Protein AF-A0A968E2C6-F1 (afdb_monomer)

Solvent-accessible surface area (backbone atoms only — not comparable to full-atom values): 6009 Å² total; per-residue (Å²): 136,90,80,88,81,83,74,84,88,72,92,79,95,66,90,75,76,68,71,72,79,75,62,55,68,42,80,45,78,46,81,45,74,42,59,77,92,59,63,62,70,59,50,43,52,53,53,46,48,58,51,70,72,34,86,69,42,34,74,77,66,58,64,46,66,44,83,73,47,83,51,100,76,23,39,32,32,37,39,40,36,30,27,69,52,78,84,51,72,74,74,78,108

Structure (mmCIF, N/CA/C/O backbone):
data_AF-A0A968E2C6-F1
#
_entry.id   AF-A0A968E2C6-F1
#
loop_
_atom_site.group_PDB
_atom_site.id
_atom_site.type_symbol
_atom_site.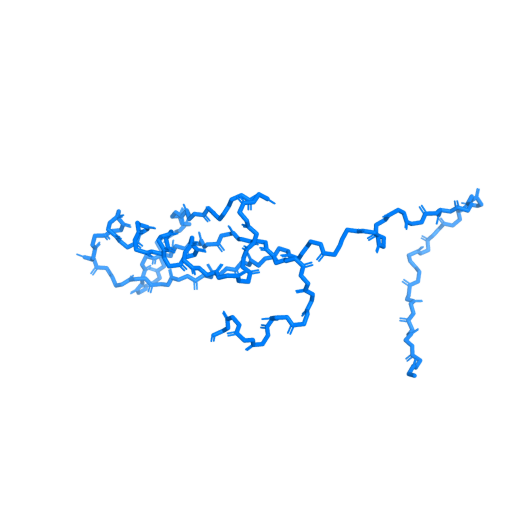label_atom_id
_atom_site.label_alt_id
_atom_site.label_comp_id
_atom_site.label_asym_id
_atom_site.label_entity_id
_atom_site.label_seq_id
_atom_site.pdbx_PDB_ins_code
_atom_site.Cartn_x
_atom_site.Cartn_y
_atom_site.Cartn_z
_atom_site.occupancy
_atom_site.B_iso_or_equiv
_atom_site.auth_seq_id
_atom_site.auth_comp_id
_atom_site.auth_asym_id
_atom_site.auth_atom_id
_atom_site.pdbx_PDB_model_num
ATOM 1 N N . LYS A 1 1 ? 34.443 -8.290 -6.138 1.00 40.25 1 LYS A N 1
ATOM 2 C CA . LYS A 1 1 ? 33.726 -8.807 -4.946 1.00 40.25 1 LYS A CA 1
ATOM 3 C C . LYS A 1 1 ? 33.409 -10.271 -5.214 1.00 40.25 1 LYS A C 1
ATOM 5 O O . LYS A 1 1 ? 32.946 -10.560 -6.306 1.00 40.25 1 LYS A O 1
ATOM 10 N N . ARG A 1 2 ? 33.804 -11.184 -4.323 1.00 29.45 2 ARG A N 1
ATOM 11 C CA . ARG A 1 2 ? 33.556 -12.628 -4.467 1.00 29.45 2 ARG A CA 1
ATOM 12 C C . ARG A 1 2 ? 32.244 -12.933 -3.758 1.00 29.45 2 ARG A C 1
ATOM 14 O O . ARG A 1 2 ? 32.132 -12.586 -2.587 1.00 29.45 2 ARG A O 1
ATOM 21 N N . GLU A 1 3 ? 31.298 -13.554 -4.445 1.00 34.38 3 GLU A N 1
ATOM 22 C CA . GLU A 1 3 ? 30.047 -14.005 -3.840 1.00 34.38 3 GLU A CA 1
ATOM 23 C C . GLU A 1 3 ? 29.965 -15.525 -3.944 1.00 34.38 3 GLU A C 1
ATOM 25 O O . GLU A 1 3 ? 30.183 -16.120 -5.000 1.00 34.38 3 GLU A O 1
ATOM 30 N N . LEU A 1 4 ? 29.763 -16.141 -2.782 1.00 29.28 4 LEU A N 1
ATOM 31 C CA . LEU A 1 4 ? 29.678 -17.576 -2.576 1.00 29.28 4 LEU A CA 1
ATOM 32 C C . LEU A 1 4 ? 28.251 -18.013 -2.926 1.00 29.28 4 LEU A C 1
ATOM 34 O O . LEU A 1 4 ? 27.315 -17.717 -2.189 1.00 29.28 4 LEU A O 1
ATOM 38 N N . ILE A 1 5 ? 28.084 -18.706 -4.049 1.00 49.59 5 ILE A N 1
ATOM 39 C CA . ILE A 1 5 ? 26.812 -19.326 -4.427 1.00 49.59 5 ILE A CA 1
ATOM 40 C C . ILE A 1 5 ? 26.799 -20.723 -3.808 1.00 49.59 5 ILE A C 1
ATOM 42 O O . ILE A 1 5 ? 27.611 -21.565 -4.184 1.00 49.59 5 ILE A O 1
ATOM 46 N N . VAL A 1 6 ? 25.901 -20.961 -2.849 1.00 46.84 6 VAL A N 1
ATOM 47 C CA . VAL A 1 6 ? 25.628 -22.305 -2.321 1.00 46.84 6 VAL A CA 1
ATOM 48 C C . VAL A 1 6 ? 24.697 -23.003 -3.316 1.00 46.84 6 VAL A C 1
ATOM 50 O O . VAL A 1 6 ? 23.540 -22.597 -3.436 1.00 46.84 6 VAL A O 1
ATOM 53 N N . PRO A 1 7 ? 25.160 -24.020 -4.063 1.00 36.34 7 PRO A N 1
ATOM 54 C CA . PRO A 1 7 ? 24.295 -24.768 -4.951 1.00 36.34 7 PRO A CA 1
ATOM 55 C C . PRO A 1 7 ? 23.490 -25.752 -4.108 1.00 36.34 7 PRO A C 1
ATOM 57 O O . PRO A 1 7 ? 24.062 -26.549 -3.359 1.00 36.34 7 PRO A O 1
ATOM 60 N N . ASN A 1 8 ? 22.165 -25.723 -4.247 1.00 39.12 8 ASN A N 1
ATOM 61 C CA . ASN A 1 8 ? 21.345 -26.838 -3.801 1.00 39.12 8 ASN A CA 1
ATOM 62 C C . ASN A 1 8 ? 21.865 -28.103 -4.492 1.00 39.12 8 ASN A C 1
ATOM 64 O O . ASN A 1 8 ? 21.920 -28.205 -5.718 1.00 39.12 8 ASN A O 1
ATOM 68 N N . LYS A 1 9 ? 22.341 -29.023 -3.657 1.00 46.69 9 LYS A N 1
ATOM 69 C CA . LYS A 1 9 ? 22.799 -30.357 -4.020 1.00 46.69 9 LYS A CA 1
ATOM 70 C C . LYS A 1 9 ? 21.645 -31.075 -4.722 1.00 46.69 9 LYS A C 1
ATOM 72 O O . LYS A 1 9 ? 20.663 -31.381 -4.064 1.00 46.69 9 LYS A O 1
ATOM 77 N N . GLU A 1 10 ? 21.771 -31.309 -6.025 1.00 40.31 10 GLU A N 1
ATOM 78 C CA . GLU A 1 10 ? 21.699 -32.639 -6.655 1.00 40.31 10 GLU A CA 1
ATOM 79 C C . GLU A 1 10 ? 21.715 -32.524 -8.193 1.00 40.31 10 GLU A C 1
ATOM 81 O O . GLU A 1 10 ? 20.791 -32.030 -8.825 1.00 40.31 10 GLU A O 1
ATOM 86 N N . PHE A 1 11 ? 22.847 -32.942 -8.771 1.00 39.81 11 PHE A N 1
ATOM 87 C CA . PHE A 1 11 ? 22.995 -33.697 -10.021 1.00 39.81 11 PHE A CA 1
ATOM 88 C C . PHE A 1 11 ? 21.915 -33.554 -11.123 1.00 39.81 11 PHE A C 1
ATOM 90 O O . PHE A 1 11 ? 20.872 -34.189 -11.058 1.00 39.81 11 PHE A O 1
ATOM 97 N N . ILE A 1 12 ? 22.250 -32.880 -12.234 1.00 40.41 12 ILE A N 1
ATOM 98 C CA . ILE A 1 12 ? 22.490 -33.482 -13.571 1.00 40.41 12 ILE A CA 1
ATOM 99 C C . ILE A 1 12 ? 22.576 -32.377 -14.643 1.00 40.41 12 ILE A C 1
ATOM 101 O O . ILE A 1 12 ? 21.770 -31.459 -14.734 1.00 40.41 12 ILE A O 1
ATOM 105 N N . THR A 1 13 ? 23.618 -32.509 -15.457 1.00 45.81 13 THR A N 1
ATOM 106 C CA . THR A 1 13 ? 23.916 -31.847 -16.731 1.00 45.81 13 THR A CA 1
ATOM 107 C C . THR A 1 13 ? 22.713 -31.348 -17.536 1.00 45.81 13 THR A C 1
ATOM 109 O O . THR A 1 13 ? 22.045 -32.112 -18.223 1.00 45.81 13 THR A O 1
ATOM 112 N N . SER A 1 14 ? 22.554 -30.034 -17.594 1.00 39.75 14 SER A N 1
ATOM 113 C CA . SER A 1 14 ? 22.230 -29.310 -18.821 1.00 39.75 14 SER A CA 1
ATOM 114 C C . SER A 1 14 ? 22.607 -27.858 -18.581 1.00 39.75 14 SER A C 1
ATOM 116 O O . SER A 1 14 ? 22.549 -27.368 -17.455 1.00 39.75 14 SER A O 1
ATOM 118 N N . ARG A 1 15 ? 23.069 -27.169 -19.616 1.00 47.47 15 ARG A N 1
ATOM 119 C CA . ARG A 1 15 ? 23.374 -25.744 -19.559 1.00 47.47 15 ARG A CA 1
ATOM 120 C C . ARG A 1 15 ? 22.048 -25.025 -19.278 1.00 47.47 15 ARG A C 1
ATOM 122 O O . ARG A 1 15 ? 21.309 -24.734 -20.210 1.00 47.47 15 ARG A O 1
ATOM 129 N N . VAL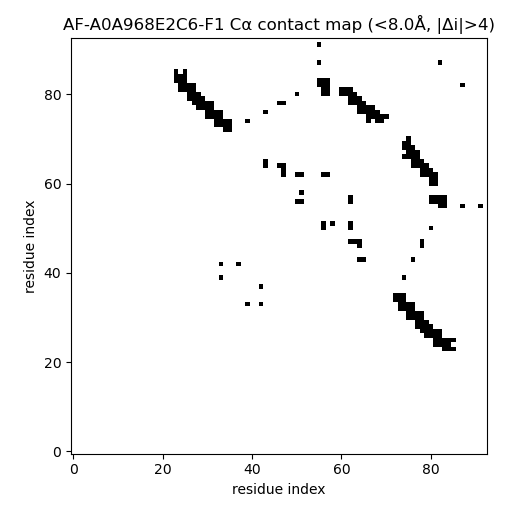 A 1 16 ? 21.716 -24.794 -18.006 1.00 47.09 16 VAL A N 1
ATOM 130 C CA . VAL A 1 16 ? 20.565 -23.969 -17.631 1.00 47.09 16 VAL A CA 1
ATOM 131 C C . VAL A 1 16 ? 20.961 -22.547 -17.981 1.00 47.09 16 VAL A C 1
ATOM 133 O O . VAL A 1 16 ? 21.615 -21.848 -17.210 1.00 47.09 16 VAL A O 1
ATOM 136 N N . LEU A 1 17 ? 20.650 -22.152 -19.212 1.00 37.44 17 LEU A N 1
ATOM 137 C CA . LEU A 1 17 ? 20.670 -20.760 -19.607 1.00 37.44 17 LEU A CA 1
ATOM 138 C C . LEU A 1 17 ? 19.614 -20.098 -18.726 1.00 37.44 17 LEU A C 1
ATOM 140 O O . LEU A 1 17 ? 18.417 -20.298 -18.913 1.00 37.44 17 LEU A O 1
ATOM 144 N N . ASN A 1 18 ? 20.072 -19.428 -17.673 1.00 34.66 18 ASN A N 1
ATOM 145 C CA . ASN A 1 18 ? 19.206 -18.735 -16.742 1.00 34.66 18 ASN A CA 1
ATOM 146 C C . ASN A 1 18 ? 18.612 -17.541 -17.506 1.00 34.66 18 ASN A C 1
ATOM 148 O O . ASN A 1 18 ? 19.215 -16.474 -17.564 1.00 34.66 18 ASN A O 1
ATOM 152 N N . TRP A 1 19 ? 17.469 -17.748 -18.168 1.00 39.88 19 TRP A N 1
ATOM 153 C CA . TRP A 1 19 ? 16.707 -16.687 -18.840 1.00 39.88 19 TRP A CA 1
ATOM 154 C C . TRP A 1 19 ? 16.280 -15.580 -17.864 1.00 39.88 19 TRP A C 1
ATOM 156 O O . TRP A 1 19 ? 16.010 -14.459 -18.280 1.00 39.88 19 TRP A O 1
ATOM 166 N N . THR A 1 20 ? 16.305 -15.851 -16.558 1.00 43.69 20 THR A N 1
ATOM 167 C CA . THR A 1 20 ? 15.905 -14.913 -15.504 1.00 43.69 20 THR A CA 1
ATOM 168 C C . THR A 1 20 ? 16.872 -13.744 -15.282 1.00 43.69 20 THR A C 1
ATOM 170 O O . THR A 1 20 ? 16.570 -12.872 -14.478 1.00 43.69 20 THR A O 1
ATOM 173 N N . LEU A 1 21 ? 18.025 -13.680 -15.965 1.00 44.47 21 LEU A N 1
ATOM 174 C CA . LEU A 1 21 ? 18.889 -12.489 -15.896 1.00 44.47 21 LEU A CA 1
ATOM 175 C C . LEU A 1 21 ? 18.352 -11.318 -16.745 1.00 44.47 21 LEU A C 1
ATOM 177 O O . LEU A 1 21 ? 18.838 -10.199 -16.615 1.00 44.47 21 LEU A O 1
ATOM 181 N N . SER A 1 22 ? 17.376 -11.563 -17.624 1.00 45.16 22 SER A N 1
ATOM 182 C CA . SER A 1 22 ? 16.867 -10.553 -18.560 1.00 45.16 22 SER A CA 1
ATOM 183 C C . SER A 1 22 ? 15.644 -9.783 -18.068 1.00 45.16 22 SER A C 1
ATOM 185 O O . SER A 1 22 ? 15.257 -8.830 -18.736 1.00 45.16 22 SER A O 1
ATOM 187 N N . ASP A 1 23 ? 15.061 -10.145 -16.925 1.00 50.56 23 ASP A N 1
ATOM 188 C CA . ASP A 1 23 ? 13.892 -9.445 -16.393 1.00 50.56 23 ASP A CA 1
ATOM 189 C C . ASP A 1 23 ? 14.269 -8.718 -15.097 1.00 50.56 23 ASP A C 1
ATOM 191 O O . ASP A 1 23 ? 14.224 -9.262 -13.994 1.00 50.56 23 ASP A O 1
ATOM 195 N N . SER A 1 24 ? 14.725 -7.470 -15.235 1.00 59.97 24 SER A N 1
ATOM 196 C CA . SER A 1 24 ? 15.076 -6.574 -14.124 1.00 59.97 24 SER A CA 1
ATOM 197 C C . SER A 1 24 ? 13.852 -6.065 -13.351 1.00 59.97 24 SER A C 1
ATOM 199 O O . SER A 1 24 ? 13.979 -5.151 -12.533 1.00 59.97 24 SER A O 1
ATOM 201 N N . MET A 1 25 ? 12.671 -6.636 -13.602 1.00 63.78 25 MET A N 1
ATOM 202 C CA . MET A 1 25 ? 11.420 -6.242 -12.981 1.00 63.78 25 MET A CA 1
ATOM 203 C C . MET A 1 25 ? 11.410 -6.625 -11.496 1.00 63.78 25 MET A C 1
ATOM 205 O O . MET A 1 25 ? 11.252 -7.785 -11.110 1.00 63.78 25 MET A O 1
ATOM 209 N N . ASN A 1 26 ? 11.588 -5.628 -10.629 1.00 76.50 26 ASN A N 1
ATOM 210 C CA . ASN A 1 26 ? 11.651 -5.838 -9.188 1.00 76.50 26 ASN A CA 1
ATOM 211 C C . ASN A 1 26 ? 10.282 -5.597 -8.553 1.00 76.50 26 ASN A C 1
ATOM 213 O O . ASN A 1 26 ? 9.757 -4.490 -8.633 1.00 76.50 26 ASN A O 1
ATOM 217 N N . ARG A 1 27 ? 9.715 -6.608 -7.890 1.00 83.94 27 ARG A N 1
ATOM 218 C CA . ARG A 1 27 ? 8.461 -6.451 -7.146 1.00 83.94 27 ARG A CA 1
ATOM 219 C C . ARG A 1 27 ? 8.716 -5.797 -5.787 1.00 83.94 27 ARG A C 1
ATOM 221 O O . ARG A 1 27 ? 9.420 -6.362 -4.947 1.00 83.94 27 ARG A O 1
ATOM 228 N N . LEU A 1 28 ? 8.080 -4.656 -5.555 1.00 85.06 28 LEU A N 1
ATOM 229 C CA . LEU A 1 28 ? 8.044 -3.954 -4.280 1.00 85.06 28 LEU A CA 1
ATOM 230 C C . LEU A 1 28 ? 6.719 -4.250 -3.560 1.00 85.06 28 LEU A C 1
ATOM 232 O O . LEU A 1 28 ? 5.643 -4.225 -4.160 1.00 85.06 28 LEU A O 1
ATOM 236 N N . LEU A 1 29 ? 6.824 -4.550 -2.266 1.00 89.81 29 LEU A N 1
ATOM 237 C CA . LEU A 1 29 ? 5.699 -4.792 -1.368 1.00 89.81 29 LEU A CA 1
ATOM 238 C C . LEU A 1 29 ? 5.799 -3.787 -0.217 1.00 89.81 29 LEU A C 1
ATOM 240 O O . LEU A 1 29 ? 6.805 -3.778 0.496 1.00 89.81 29 LEU A O 1
ATOM 244 N N . LEU A 1 30 ? 4.795 -2.928 -0.066 1.00 88.81 30 LEU A N 1
ATOM 245 C CA . LEU A 1 30 ? 4.741 -1.904 0.977 1.00 88.81 30 LEU A CA 1
ATOM 246 C C . LEU A 1 30 ? 3.540 -2.172 1.882 1.00 88.81 30 LEU A C 1
ATOM 248 O O . LEU A 1 30 ? 2.404 -2.173 1.415 1.00 88.81 30 LEU A O 1
ATOM 252 N N . SER A 1 31 ? 3.799 -2.385 3.172 1.00 92.06 31 SER A N 1
ATOM 253 C CA . SER A 1 31 ? 2.757 -2.530 4.190 1.00 92.06 31 SER A CA 1
ATOM 254 C C . SER A 1 31 ? 2.487 -1.175 4.840 1.00 92.06 31 SER A C 1
ATOM 256 O O . SER A 1 31 ? 3.413 -0.507 5.301 1.00 92.06 31 SER A O 1
ATOM 258 N N . ILE A 1 32 ? 1.225 -0.757 4.837 1.00 93.56 32 ILE A N 1
ATOM 259 C CA . ILE A 1 32 ? 0.769 0.565 5.261 1.00 93.56 32 ILE A CA 1
A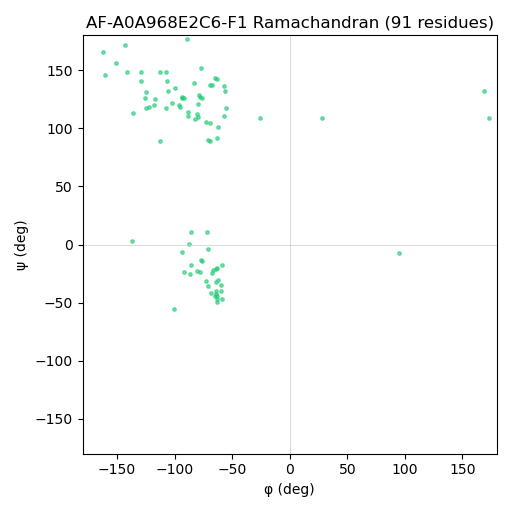TOM 260 C C . ILE A 1 32 ? -0.298 0.360 6.333 1.00 93.56 32 ILE A C 1
ATOM 262 O O . ILE A 1 32 ? -1.347 -0.223 6.071 1.00 93.56 32 ILE A O 1
ATOM 266 N N . GLY A 1 33 ? -0.028 0.836 7.547 1.00 94.00 33 GLY A N 1
ATOM 267 C CA . GLY A 1 33 ? -0.993 0.822 8.643 1.00 94.00 33 GLY A CA 1
ATOM 268 C C . GLY A 1 33 ? -1.769 2.134 8.705 1.00 94.00 33 GLY A C 1
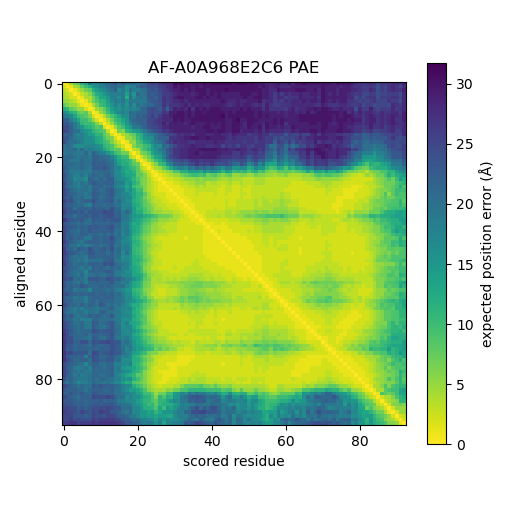ATOM 269 O O . GLY A 1 33 ? -1.155 3.197 8.778 1.00 94.00 33 GLY A O 1
ATOM 270 N N . ILE A 1 34 ? -3.100 2.070 8.719 1.00 94.56 34 ILE A N 1
ATOM 271 C CA . ILE A 1 34 ? -3.965 3.233 8.973 1.00 94.56 34 ILE A CA 1
ATOM 272 C C . ILE A 1 34 ? -4.707 3.077 10.302 1.00 94.56 34 ILE A C 1
ATOM 274 O O . ILE A 1 34 ? -5.032 1.966 10.720 1.00 94.56 34 ILE A O 1
ATOM 278 N N . ALA A 1 35 ? -4.988 4.191 10.977 1.00 94.94 35 ALA A N 1
ATOM 279 C CA . ALA A 1 35 ? -5.671 4.167 12.265 1.00 94.94 35 ALA A CA 1
ATOM 280 C C . ALA A 1 35 ? -7.093 3.599 12.144 1.00 94.94 35 ALA A C 1
ATOM 282 O O . ALA A 1 35 ? -7.821 3.891 11.188 1.00 94.94 35 ALA A O 1
ATOM 283 N N . TYR A 1 36 ? -7.507 2.838 13.156 1.00 89.56 36 TYR A N 1
ATOM 284 C CA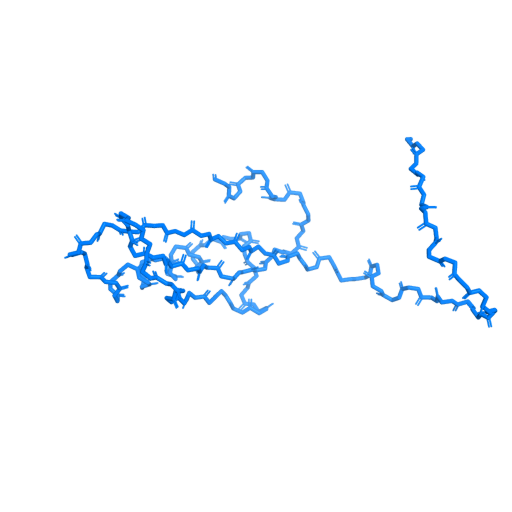 . TYR A 1 36 ? -8.886 2.382 13.297 1.00 89.56 36 TYR A CA 1
ATOM 285 C C . TYR A 1 36 ? -9.864 3.565 13.312 1.00 89.56 36 TYR A C 1
ATOM 287 O O . TYR A 1 36 ? -9.649 4.546 14.019 1.00 89.56 36 TYR A O 1
ATOM 295 N N . GLY A 1 37 ? -10.937 3.466 12.523 1.00 87.62 37 GLY A N 1
ATOM 296 C CA . GLY A 1 37 ? -11.920 4.541 12.334 1.00 87.62 37 GLY A CA 1
ATOM 297 C C . GLY A 1 37 ? -11.668 5.437 11.116 1.00 87.62 37 GLY A C 1
ATOM 298 O O . GLY A 1 37 ? -12.528 6.248 10.787 1.00 87.62 37 GLY A O 1
ATOM 299 N N . SER A 1 38 ? -10.536 5.271 10.424 1.00 91.31 38 SER A N 1
ATOM 300 C CA . SER A 1 38 ? -10.284 5.925 9.132 1.00 91.31 38 SER A CA 1
ATOM 301 C C . SER A 1 38 ? -11.037 5.219 7.998 1.00 91.31 38 SER A C 1
ATOM 303 O O . SER A 1 38 ? -11.254 4.006 8.056 1.00 91.31 38 SER A O 1
ATOM 305 N N . ASP A 1 39 ? -11.391 5.951 6.939 1.00 93.19 39 ASP A N 1
ATOM 306 C CA . ASP A 1 39 ? -11.981 5.360 5.734 1.00 93.19 39 ASP A CA 1
ATOM 307 C C . ASP A 1 39 ? -10.905 4.596 4.939 1.00 93.19 39 ASP A C 1
ATOM 309 O O . ASP A 1 39 ? -10.036 5.177 4.282 1.00 93.19 39 ASP A O 1
ATOM 313 N N . ALA A 1 40 ? -10.955 3.264 5.008 1.00 92.69 40 ALA A N 1
ATOM 314 C CA . ALA A 1 40 ? -10.025 2.397 4.292 1.00 92.69 40 ALA A CA 1
ATOM 315 C C . ALA A 1 40 ? -10.151 2.529 2.765 1.00 92.69 40 ALA A C 1
ATOM 317 O O . ALA A 1 40 ? -9.148 2.418 2.063 1.00 92.69 40 ALA A O 1
ATOM 318 N N . GLY A 1 41 ? -11.351 2.795 2.241 1.00 93.38 41 GLY A N 1
ATOM 319 C CA . GLY A 1 41 ? -11.567 2.998 0.810 1.00 93.38 41 GLY A CA 1
ATOM 320 C C . GLY A 1 41 ? -10.917 4.289 0.320 1.00 93.38 41 GLY A C 1
ATOM 321 O O . GLY A 1 41 ? -10.269 4.304 -0.730 1.00 93.38 41 GLY A O 1
ATOM 322 N N . GLU A 1 42 ? -11.025 5.363 1.104 1.00 95.00 42 GLU A N 1
ATOM 323 C CA . GLU A 1 42 ? -10.315 6.611 0.827 1.00 95.00 42 GLU A CA 1
ATOM 324 C C . GLU A 1 42 ? -8.796 6.422 0.883 1.00 95.00 42 GLU A C 1
ATOM 326 O O . GLU A 1 42 ? -8.103 6.811 -0.059 1.00 95.00 42 GLU A O 1
ATOM 331 N N . ALA A 1 43 ? -8.287 5.754 1.921 1.00 94.69 43 ALA A N 1
ATOM 332 C CA . ALA A 1 43 ? -6.863 5.465 2.051 1.00 94.69 43 ALA A CA 1
ATOM 333 C C . ALA A 1 43 ? -6.329 4.647 0.864 1.00 94.69 43 ALA A C 1
ATOM 335 O O . ALA A 1 43 ? -5.316 5.013 0.271 1.00 94.69 43 ALA A O 1
ATOM 336 N N . MET A 1 44 ? -7.026 3.581 0.456 1.00 94.38 44 MET A N 1
ATOM 337 C CA . MET A 1 44 ? -6.630 2.763 -0.696 1.00 94.38 44 MET A CA 1
ATOM 338 C C . MET A 1 44 ? -6.567 3.576 -1.992 1.00 94.38 44 MET A C 1
ATOM 340 O O . MET A 1 44 ? -5.639 3.400 -2.782 1.00 94.38 44 MET A O 1
ATOM 344 N N . ARG A 1 45 ? -7.524 4.485 -2.208 1.00 95.19 45 ARG A N 1
ATOM 345 C CA . ARG A 1 45 ? -7.543 5.379 -3.373 1.00 95.19 45 ARG A CA 1
ATOM 346 C C . ARG A 1 45 ? -6.358 6.344 -3.371 1.00 95.19 45 ARG A C 1
ATOM 348 O O . ARG A 1 45 ? -5.726 6.499 -4.411 1.00 95.19 45 ARG A O 1
ATOM 355 N N . LEU A 1 46 ? -6.039 6.950 -2.227 1.00 94.75 46 LEU A N 1
ATOM 356 C CA . LEU A 1 46 ? -4.889 7.851 -2.096 1.00 94.75 46 LEU A CA 1
ATOM 357 C C . LEU A 1 46 ? -3.563 7.113 -2.319 1.00 94.75 46 LEU A C 1
ATOM 359 O O . LEU A 1 46 ? -2.702 7.605 -3.041 1.00 94.75 46 LEU A O 1
ATOM 363 N N . ILE A 1 47 ? -3.419 5.908 -1.762 1.00 93.12 47 ILE A N 1
ATOM 364 C CA . ILE A 1 47 ? -2.229 5.068 -1.961 1.00 93.12 47 ILE A CA 1
ATOM 365 C C . ILE A 1 47 ? -2.088 4.684 -3.440 1.00 93.12 47 ILE A C 1
ATOM 367 O O . ILE A 1 47 ? -0.993 4.760 -3.996 1.00 93.12 47 ILE A O 1
ATOM 371 N N . ALA A 1 48 ? -3.186 4.297 -4.095 1.00 92.62 48 ALA A N 1
ATOM 372 C CA . ALA A 1 48 ? -3.176 3.956 -5.513 1.00 92.62 48 ALA A CA 1
ATOM 373 C C . ALA A 1 48 ? -2.825 5.165 -6.395 1.00 92.62 48 ALA A C 1
ATOM 375 O O . ALA A 1 48 ? -2.060 5.014 -7.342 1.00 92.62 48 ALA A O 1
ATOM 376 N N . GLN A 1 49 ? -3.341 6.354 -6.069 1.00 93.19 49 GLN A N 1
ATOM 377 C CA . GLN A 1 49 ? -3.002 7.596 -6.764 1.00 93.19 49 GLN A CA 1
ATOM 378 C C . GLN A 1 49 ? -1.515 7.936 -6.607 1.00 93.19 49 GLN A C 1
ATOM 380 O O . GLN A 1 49 ? -0.834 8.153 -7.603 1.00 93.19 49 GLN A O 1
ATOM 385 N N . ALA A 1 50 ? -0.990 7.904 -5.379 1.00 91.06 50 ALA A N 1
ATOM 386 C CA . ALA A 1 50 ? 0.423 8.168 -5.117 1.00 91.06 50 ALA A CA 1
ATOM 387 C C . ALA A 1 50 ? 1.348 7.177 -5.849 1.00 91.06 50 ALA A C 1
ATOM 389 O O . ALA A 1 50 ? 2.425 7.550 -6.310 1.00 91.06 50 ALA A O 1
ATOM 390 N N . ALA A 1 51 ? 0.926 5.915 -5.983 1.00 90.12 51 ALA A N 1
ATOM 391 C CA . ALA A 1 51 ? 1.658 4.920 -6.758 1.00 90.12 51 ALA A CA 1
ATOM 392 C C . ALA A 1 51 ? 1.589 5.177 -8.278 1.00 90.12 51 ALA A C 1
ATOM 394 O O . ALA A 1 51 ? 2.568 4.933 -8.973 1.00 90.12 51 ALA A O 1
ATOM 395 N N . ASP A 1 52 ? 0.464 5.669 -8.800 1.00 88.88 52 ASP A N 1
ATOM 396 C CA . ASP A 1 52 ? 0.298 5.983 -10.230 1.00 88.88 52 ASP A CA 1
ATOM 397 C C . ASP A 1 52 ? 1.070 7.250 -10.650 1.00 88.88 52 ASP A C 1
ATOM 399 O O . ASP A 1 52 ? 1.567 7.339 -11.774 1.00 88.88 52 ASP A O 1
ATOM 403 N N . GLU A 1 53 ? 1.216 8.210 -9.731 1.00 89.62 53 GLU A N 1
ATOM 404 C CA . GLU A 1 53 ? 1.992 9.446 -9.912 1.00 89.62 53 GLU A CA 1
ATOM 405 C C . GLU A 1 53 ? 3.514 9.228 -9.809 1.00 89.62 53 GLU A C 1
ATOM 407 O O . GLU A 1 53 ? 4.295 10.096 -10.203 1.00 89.62 53 GLU A O 1
ATOM 412 N N . ASN A 1 54 ? 3.960 8.073 -9.306 1.00 86.31 54 ASN A N 1
ATOM 413 C CA . ASN A 1 54 ? 5.376 7.777 -9.123 1.00 86.31 54 ASN A CA 1
ATOM 414 C C . ASN A 1 54 ? 6.036 7.334 -10.441 1.00 86.31 54 ASN A C 1
ATOM 416 O O . ASN A 1 54 ? 5.791 6.238 -10.942 1.00 86.31 54 ASN A O 1
ATOM 420 N N . GLU A 1 55 ? 6.936 8.166 -10.969 1.00 84.44 55 GLU A N 1
ATOM 421 C CA . GLU A 1 55 ? 7.646 7.935 -12.237 1.00 84.44 55 GLU A CA 1
ATOM 422 C C . GLU A 1 55 ? 8.567 6.701 -12.246 1.00 84.44 55 GLU A C 1
ATOM 424 O O . GLU A 1 55 ? 8.903 6.189 -13.314 1.00 84.44 55 GLU A O 1
ATOM 429 N N . TYR A 1 56 ? 8.968 6.207 -11.071 1.00 82.75 56 TYR A N 1
ATOM 430 C CA . TYR A 1 56 ? 9.856 5.050 -10.945 1.00 82.75 56 TYR A CA 1
ATOM 431 C C . TYR A 1 56 ? 9.100 3.718 -10.976 1.00 82.75 56 TYR A C 1
ATOM 433 O O . TYR A 1 56 ? 9.715 2.669 -11.200 1.00 82.75 56 TYR A O 1
ATOM 441 N N . LEU A 1 57 ? 7.784 3.743 -10.742 1.00 86.56 57 LEU A N 1
ATOM 442 C CA . LEU A 1 57 ? 6.941 2.556 -10.790 1.00 86.56 57 LEU A CA 1
ATOM 443 C C . LEU A 1 57 ? 6.524 2.248 -12.229 1.00 86.56 57 LEU A C 1
ATOM 445 O O . LEU A 1 57 ? 6.180 3.122 -13.025 1.00 86.56 57 LEU A O 1
ATOM 449 N N . LEU A 1 58 ? 6.536 0.963 -12.564 1.00 84.38 58 LEU A N 1
ATOM 450 C CA . LEU A 1 58 ? 6.008 0.479 -13.828 1.00 84.38 58 LEU A CA 1
ATOM 451 C C . LEU A 1 58 ? 4.486 0.629 -13.842 1.00 84.38 58 LEU A C 1
ATOM 453 O O . LEU A 1 58 ? 3.800 0.311 -12.871 1.00 84.38 58 LEU A O 1
ATOM 457 N N . LYS A 1 59 ? 3.961 1.082 -14.982 1.00 84.62 59 LYS A N 1
ATOM 458 C CA . LYS A 1 59 ? 2.513 1.147 -15.234 1.00 84.62 59 LYS A CA 1
ATOM 459 C C . LYS A 1 59 ? 1.929 -0.196 -15.661 1.00 84.62 59 LYS A C 1
ATOM 461 O O . LYS A 1 59 ? 0.732 -0.417 -15.506 1.00 84.62 59 LYS A O 1
ATOM 466 N N . ASP A 1 60 ? 2.778 -1.071 -16.188 1.00 82.50 60 ASP A N 1
ATOM 467 C CA . ASP A 1 60 ? 2.445 -2.437 -16.559 1.00 82.50 60 ASP A CA 1
ATOM 468 C C . ASP A 1 60 ? 3.576 -3.364 -16.087 1.00 82.50 60 ASP A C 1
ATOM 470 O O . ASP A 1 60 ? 4.704 -3.218 -16.567 1.00 82.50 60 ASP A O 1
ATOM 474 N 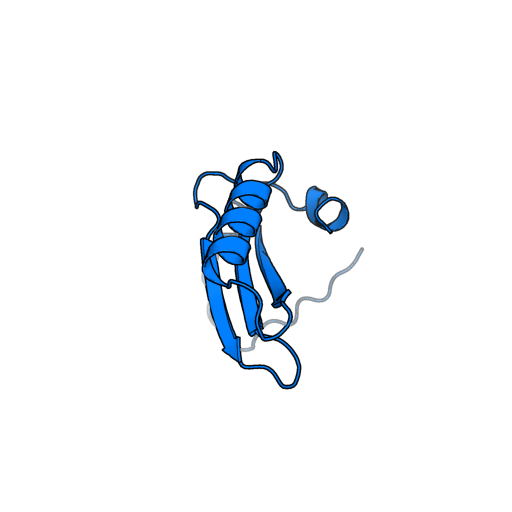N . PRO A 1 61 ? 3.330 -4.262 -15.119 1.00 86.00 61 PRO A N 1
A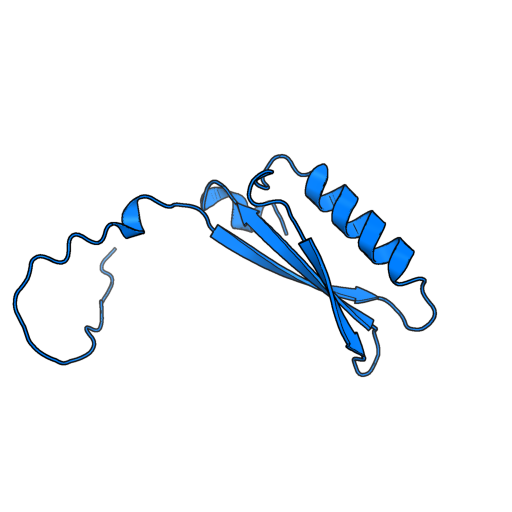TOM 475 C CA . PRO A 1 61 ? 2.079 -4.462 -14.375 1.00 86.00 61 PRO A CA 1
ATOM 476 C C . PRO A 1 61 ? 1.714 -3.288 -13.444 1.00 86.00 61 PRO A C 1
ATOM 478 O O . PRO A 1 61 ? 2.559 -2.767 -12.714 1.00 86.00 61 PRO A O 1
ATOM 481 N N . LYS A 1 62 ? 0.428 -2.904 -13.436 1.00 86.94 62 LYS A N 1
ATOM 482 C CA . LYS A 1 62 ? -0.087 -1.763 -12.657 1.00 86.94 62 LYS A CA 1
ATOM 483 C C . LYS A 1 62 ? 0.046 -1.985 -11.138 1.00 86.94 62 LYS A C 1
ATOM 485 O O . LYS A 1 62 ? -0.210 -3.100 -10.675 1.00 86.94 62 LYS A O 1
ATOM 490 N N . PRO A 1 63 ? 0.355 -0.938 -10.344 1.00 91.62 63 PRO A N 1
ATOM 491 C CA . PRO A 1 63 ? 0.286 -1.002 -8.889 1.00 91.62 63 PRO A CA 1
ATOM 492 C C . PRO A 1 63 ? -1.107 -1.396 -8.376 1.00 91.62 63 PRO A C 1
ATOM 494 O O . PRO A 1 63 ? -2.124 -0.877 -8.841 1.00 91.62 63 PRO A O 1
ATOM 497 N N . VAL A 1 64 ? -1.154 -2.293 -7.391 1.00 93.12 64 VAL A N 1
ATOM 498 C CA . VAL A 1 64 ? -2.395 -2.780 -6.771 1.00 93.12 64 VAL A CA 1
ATOM 499 C C . VAL A 1 64 ? -2.332 -2.568 -5.268 1.00 93.12 64 VAL A C 1
ATOM 501 O O . VAL A 1 64 ? -1.362 -2.970 -4.630 1.00 93.12 64 VAL A O 1
ATOM 504 N N . VAL A 1 65 ? -3.388 -1.982 -4.705 1.00 95.19 65 VAL A N 1
ATOM 505 C CA . VAL A 1 65 ? -3.568 -1.848 -3.255 1.00 95.19 65 VAL A CA 1
ATOM 506 C C . VAL A 1 65 ? -4.635 -2.833 -2.792 1.00 95.19 65 VAL A C 1
ATOM 508 O O . VAL A 1 65 ? -5.711 -2.898 -3.387 1.00 95.19 65 VAL A O 1
ATOM 511 N N . SER A 1 66 ? -4.360 -3.579 -1.727 1.00 94.31 66 SER A N 1
ATOM 512 C CA . SER A 1 66 ? -5.311 -4.490 -1.087 1.00 94.31 66 SER A CA 1
ATOM 513 C C . SER A 1 66 ? -5.386 -4.258 0.415 1.00 94.31 66 SER A C 1
ATOM 515 O O . SER A 1 66 ? -4.400 -3.892 1.046 1.00 94.31 66 SER A O 1
ATOM 517 N N . PHE A 1 67 ? -6.561 -4.493 0.993 1.00 94.00 67 PHE A N 1
ATOM 518 C CA . PHE A 1 67 ? -6.692 -4.652 2.436 1.00 94.00 67 PHE A CA 1
ATOM 519 C C . PHE A 1 67 ? -6.191 -6.042 2.822 1.00 94.00 67 PHE A C 1
ATOM 521 O O . PHE A 1 67 ? -6.658 -7.029 2.255 1.00 94.00 67 PHE A O 1
ATOM 528 N N . GLU A 1 68 ? -5.257 -6.111 3.762 1.00 93.06 68 GLU A N 1
ATOM 529 C CA . GLU A 1 68 ? -4.610 -7.362 4.150 1.00 93.06 68 GLU A CA 1
ATOM 530 C C . GLU A 1 68 ? -5.215 -7.919 5.442 1.00 93.06 68 GLU A C 1
ATOM 532 O O . GLU A 1 68 ? -5.693 -9.051 5.468 1.00 93.06 68 GLU A O 1
ATOM 537 N N . ALA A 1 69 ? -5.234 -7.127 6.519 1.00 92.56 69 ALA A N 1
ATOM 538 C CA . ALA A 1 69 ? -5.698 -7.601 7.821 1.00 92.56 69 ALA A CA 1
ATOM 539 C C . ALA A 1 69 ? -6.054 -6.471 8.797 1.00 92.56 69 ALA A C 1
ATOM 541 O O . ALA A 1 69 ? -5.670 -5.314 8.640 1.00 92.56 69 ALA A O 1
ATOM 542 N N . PHE A 1 70 ? -6.751 -6.849 9.865 1.00 94.19 70 PHE A N 1
ATOM 543 C CA . PHE A 1 70 ? -6.931 -6.043 11.068 1.00 94.19 70 PHE A CA 1
ATOM 544 C C . PHE A 1 70 ? -5.761 -6.330 12.022 1.00 94.19 70 PHE A C 1
ATOM 546 O O . PHE A 1 70 ? -5.652 -7.444 12.529 1.00 94.19 70 PHE A O 1
ATOM 553 N N . GLY A 1 71 ? -4.858 -5.368 12.221 1.00 91.75 71 GLY A N 1
ATOM 554 C CA . GLY A 1 71 ? -3.735 -5.479 13.159 1.00 91.75 71 GLY A CA 1
ATOM 555 C C . GLY A 1 71 ? -4.095 -4.989 14.563 1.00 91.75 71 GLY A C 1
ATOM 556 O O . GLY A 1 71 ? -5.174 -4.451 14.782 1.00 91.75 71 GLY A O 1
ATOM 557 N N . ASP A 1 72 ? -3.182 -5.103 15.523 1.00 90.31 72 ASP A N 1
ATOM 558 C CA . ASP A 1 72 ? -3.482 -4.776 16.929 1.00 90.31 72 ASP A CA 1
ATOM 559 C C . ASP A 1 72 ? -3.872 -3.302 17.156 1.00 90.31 72 ASP A C 1
ATOM 561 O O . ASP A 1 72 ? -4.665 -2.991 18.043 1.00 90.31 72 ASP A O 1
ATOM 565 N N . SER A 1 73 ? -3.338 -2.382 16.346 1.00 91.62 73 SER A N 1
ATOM 566 C CA . SER A 1 73 ? -3.567 -0.933 16.474 1.00 91.62 73 SER A CA 1
ATOM 567 C C . SER A 1 73 ? -3.828 -0.205 15.149 1.00 91.62 73 SER A C 1
ATOM 569 O O . SER A 1 73 ? -4.009 1.014 15.145 1.00 91.62 73 SER A O 1
ATOM 571 N N . ALA A 1 74 ? -3.883 -0.930 14.028 1.00 93.88 74 ALA A N 1
ATOM 572 C CA . ALA A 1 74 ? -4.113 -0.365 12.703 1.00 93.88 74 ALA A CA 1
ATOM 573 C C . ALA A 1 74 ? -4.818 -1.350 11.759 1.00 93.88 74 ALA A C 1
ATOM 575 O O . ALA A 1 74 ? -4.694 -2.566 11.903 1.00 93.88 74 ALA A O 1
ATOM 576 N N . LEU A 1 75 ? -5.494 -0.817 10.744 1.00 93.94 75 LEU A N 1
ATOM 577 C CA . LEU A 1 75 ? -5.869 -1.568 9.551 1.00 93.94 75 LEU A CA 1
ATOM 578 C C . LEU A 1 75 ? -4.645 -1.680 8.641 1.00 93.94 75 LEU A C 1
ATOM 580 O O . LEU A 1 75 ? -4.006 -0.670 8.344 1.00 93.94 75 LEU A O 1
ATOM 584 N N . LEU A 1 76 ? -4.322 -2.892 8.203 1.00 95.25 76 LEU A N 1
ATOM 585 C CA . LEU A 1 76 ? -3.165 -3.172 7.364 1.00 95.25 76 LEU A CA 1
ATOM 586 C C . LEU A 1 76 ? -3.585 -3.200 5.898 1.00 95.25 76 LEU A C 1
ATOM 588 O O . LEU A 1 76 ? -4.390 -4.032 5.479 1.00 95.25 76 LEU A O 1
ATOM 592 N N . LEU A 1 77 ? -3.013 -2.289 5.122 1.00 94.94 77 LEU A N 1
ATOM 593 C CA . LEU A 1 77 ? -3.114 -2.226 3.672 1.00 94.94 77 LEU A CA 1
ATOM 594 C C . LEU A 1 77 ? -1.774 -2.645 3.063 1.00 94.94 77 LEU A C 1
ATOM 596 O O . LEU A 1 77 ? -0.712 -2.398 3.634 1.00 94.94 77 LEU A O 1
ATOM 600 N N . GLU A 1 78 ? -1.812 -3.253 1.887 1.00 94.94 78 GLU A N 1
ATOM 601 C CA . GLU A 1 78 ? -0.625 -3.663 1.147 1.00 94.94 78 GLU A CA 1
ATOM 602 C C . GLU A 1 78 ? -0.652 -3.075 -0.262 1.00 94.94 78 GLU A C 1
ATOM 604 O O . GLU A 1 78 ? -1.617 -3.256 -1.003 1.00 94.94 78 GLU A O 1
ATOM 609 N N . LEU A 1 79 ? 0.421 -2.382 -0.638 1.00 93.38 79 LEU A N 1
ATOM 610 C CA . LEU A 1 79 ? 0.668 -1.909 -1.996 1.00 93.38 79 LEU A CA 1
ATOM 611 C C . LEU A 1 79 ? 1.687 -2.833 -2.671 1.00 93.38 79 LEU A C 1
ATOM 613 O O . LEU A 1 79 ? 2.818 -2.989 -2.206 1.00 93.38 79 LEU A O 1
ATOM 617 N N . ARG A 1 80 ? 1.277 -3.422 -3.795 1.00 92.25 80 ARG A N 1
ATOM 618 C CA . ARG A 1 80 ? 2.099 -4.260 -4.670 1.00 92.25 80 ARG A CA 1
ATOM 619 C C . ARG A 1 80 ? 2.405 -3.484 -5.941 1.00 92.25 80 ARG A C 1
ATOM 621 O O . ARG A 1 80 ? 1.488 -3.158 -6.691 1.00 92.25 80 ARG A O 1
ATOM 628 N N . CYS A 1 81 ? 3.673 -3.203 -6.201 1.00 90.88 81 CYS A N 1
ATOM 629 C CA . CYS A 1 81 ? 4.106 -2.488 -7.399 1.00 90.88 81 CYS A CA 1
ATOM 630 C C . CYS A 1 81 ? 5.429 -3.046 -7.928 1.00 90.88 81 CYS A C 1
ATOM 632 O O . CYS A 1 81 ? 6.050 -3.908 -7.305 1.00 90.88 81 CYS A O 1
ATOM 634 N N . TYR A 1 82 ? 5.835 -2.598 -9.113 1.00 87.12 82 TYR A N 1
ATOM 635 C CA . TYR A 1 82 ? 7.019 -3.108 -9.793 1.00 87.12 82 TYR A CA 1
ATOM 636 C C . TYR A 1 82 ? 7.916 -1.951 -10.229 1.00 87.12 82 TYR A C 1
ATOM 638 O O . TYR A 1 82 ? 7.422 -0.911 -10.655 1.00 87.12 82 TYR A O 1
ATOM 646 N N . LEU A 1 83 ? 9.229 -2.128 -10.106 1.00 83.12 83 LEU A N 1
ATOM 647 C CA . LEU A 1 83 ? 10.256 -1.172 -10.524 1.00 83.12 83 LEU A CA 1
ATOM 648 C C . LEU A 1 83 ? 10.945 -1.683 -11.792 1.00 83.12 83 LEU A C 1
ATOM 650 O O . LEU A 1 83 ? 11.244 -2.874 -11.895 1.00 83.12 83 LEU A O 1
ATOM 654 N N . GLY A 1 84 ? 11.240 -0.774 -12.726 1.00 71.38 84 GLY A N 1
ATOM 655 C CA . GLY A 1 84 ? 11.937 -1.104 -13.977 1.00 71.38 84 GLY A CA 1
ATOM 656 C C . GLY A 1 84 ? 13.452 -1.298 -13.833 1.00 71.38 84 GLY A C 1
ATOM 657 O O . GLY A 1 84 ? 14.065 -1.991 -14.644 1.00 71.38 84 GLY A O 1
ATOM 658 N N . SER A 1 85 ? 14.066 -0.715 -12.797 1.00 65.88 85 SER A N 1
ATOM 659 C CA . SER A 1 85 ? 15.500 -0.847 -12.511 1.00 65.88 85 SER A CA 1
ATOM 660 C C . SER A 1 85 ? 15.772 -0.959 -11.008 1.00 65.88 85 SER A C 1
ATOM 662 O O . SER A 1 85 ? 15.057 -0.388 -10.183 1.00 65.88 85 SER A O 1
ATOM 664 N N . PHE A 1 86 ? 16.835 -1.689 -10.658 1.00 59.69 86 PHE A N 1
ATOM 665 C CA . PHE A 1 86 ? 17.256 -1.965 -9.281 1.00 59.69 86 PHE A CA 1
ATOM 666 C C . PHE A 1 86 ? 17.761 -0.715 -8.537 1.00 59.69 86 PHE A C 1
ATOM 668 O O . PHE A 1 86 ? 17.676 -0.656 -7.309 1.00 59.69 86 PHE A O 1
ATOM 675 N N . ASP A 1 87 ? 18.241 0.297 -9.266 1.00 61.22 87 ASP A N 1
ATOM 676 C CA . ASP A 1 87 ? 18.874 1.492 -8.690 1.00 61.22 87 ASP A CA 1
ATOM 677 C C . ASP A 1 87 ? 17.910 2.381 -7.881 1.00 61.22 87 ASP A C 1
ATOM 679 O O . ASP A 1 87 ? 18.335 3.110 -6.987 1.00 61.22 87 ASP A O 1
ATOM 683 N N . PHE A 1 88 ? 16.597 2.284 -8.114 1.00 58.09 88 PHE A N 1
ATOM 684 C CA . PHE A 1 88 ? 15.608 3.185 -7.503 1.00 58.09 88 PHE A CA 1
ATOM 685 C C . PHE A 1 88 ? 15.094 2.745 -6.125 1.00 58.09 88 PHE A C 1
ATOM 687 O O . PHE A 1 88 ? 14.293 3.445 -5.503 1.00 58.09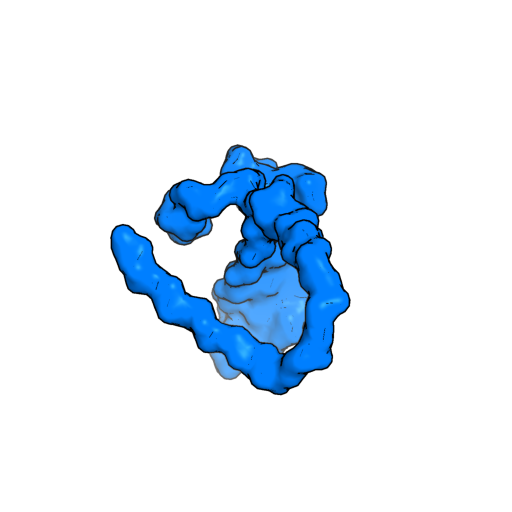 88 PHE A O 1
ATOM 694 N N . ARG A 1 89 ? 15.571 1.611 -5.595 1.00 52.16 89 ARG A N 1
ATOM 695 C CA . ARG A 1 89 ? 15.052 1.026 -4.344 1.00 52.16 89 ARG A CA 1
ATOM 696 C C . ARG A 1 89 ? 15.278 1.897 -3.097 1.00 52.16 89 ARG A C 1
ATOM 698 O O . ARG A 1 89 ? 14.586 1.707 -2.101 1.00 52.16 89 ARG A O 1
ATOM 705 N N . LEU A 1 90 ? 16.243 2.821 -3.134 1.00 54.41 90 LEU A N 1
ATOM 706 C CA . LEU A 1 90 ? 16.544 3.747 -2.032 1.00 54.41 90 LEU A CA 1
ATOM 707 C C . LEU A 1 90 ? 15.791 5.081 -2.134 1.00 54.41 90 LEU A C 1
ATOM 709 O O . LEU A 1 90 ? 15.584 5.719 -1.109 1.00 54.41 90 LEU A O 1
ATOM 713 N N . THR A 1 91 ? 15.369 5.482 -3.336 1.00 54.25 91 THR A N 1
ATOM 714 C CA . THR A 1 91 ? 14.675 6.760 -3.578 1.00 54.25 91 THR A CA 1
ATOM 715 C C . T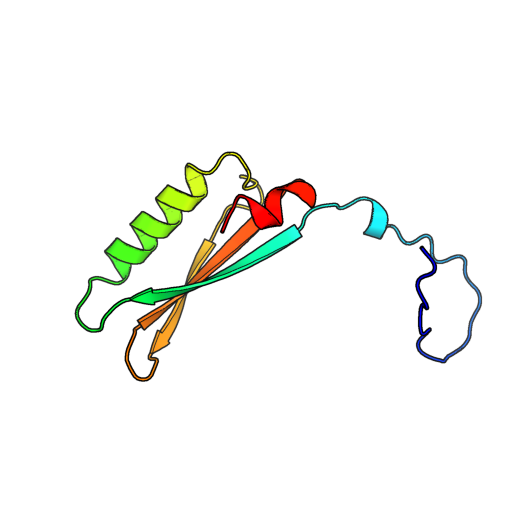HR A 1 91 ? 13.166 6.648 -3.358 1.00 54.25 91 THR A C 1
ATOM 717 O O . THR A 1 91 ? 12.522 7.632 -3.028 1.00 54.25 91 THR A O 1
ATOM 720 N N . ALA A 1 92 ? 12.600 5.446 -3.507 1.00 50.22 92 ALA A N 1
ATOM 721 C CA . ALA A 1 92 ? 11.166 5.186 -3.348 1.00 50.22 92 ALA A CA 1
ATOM 722 C C . ALA A 1 92 ? 10.714 4.916 -1.892 1.00 50.22 92 ALA A C 1
ATOM 724 O O . ALA A 1 92 ? 9.602 4.426 -1.696 1.00 50.22 92 ALA A O 1
ATOM 725 N N . LYS A 1 93 ? 11.575 5.154 -0.893 1.00 44.12 93 LYS A N 1
ATOM 726 C CA . LYS A 1 93 ? 11.264 4.968 0.535 1.00 44.12 93 LYS A CA 1
ATOM 727 C C . LYS A 1 93 ? 10.764 6.242 1.198 1.00 44.12 93 LYS A C 1
ATOM 729 O O . LYS A 1 93 ? 11.326 7.311 0.887 1.00 44.12 93 LYS A O 1
#

Secondary structure (DSSP, 8-state):
--------S---------GGGS---EEEEEEEEEETTS-HHHHHHHHHHHHHS-TTB-SSSPPEEEEEEE-SSEEEEEEEEEES-GGGGGTT-

Foldseek 3Di:
DDDDDDDDDDDDDDPPPPPVVPQQKAKDKDKDWDFPPDDPVVVQVVVLVVQVPDPQWDPVVGKHKDFDDDDPGTGIIMIITIGRHPVCPVVVD

Nearest PDB structures (foldseek):
  7uw5-assembly1_A  TM=9.280E-01  e=1.715E-06  Escherichia coli K-12
  7ux1-assembly1_A  TM=7.821E-01  e=1.045E-06  Escherichia coli K-12
  8ddj-assembly1_A  TM=9.035E-01  e=1.225E-04  Escherichia coli K-12
  7raz-assembly1_D  TM=9.140E-01  e=2.009E-04  Escherichia coli 'BL21-Gold(DE3)pLysS AG'
  5aji-assembly1_E  TM=9.045E-01  e=2.419E-04  Escherichia coli

Radius of gyration: 18.57 Å; Cα contacts (8 Å, |Δi|>4): 115; chains: 1; bounding box: 46×43×36 Å

pLDDT: mean 74.23, std 22.32, range [29.28, 95.25]

Mean predicted aligned error: 12.38 Å

Sequence (93 aa):
KRELIVPNKEFITSRVLNWTLSDSMNRLLLSIGIAYGSDAGEAMRLIAQAADENEYLLKDPKPVVSFEAFGDSALLLELRCYLGSFDFRLTAK